Pro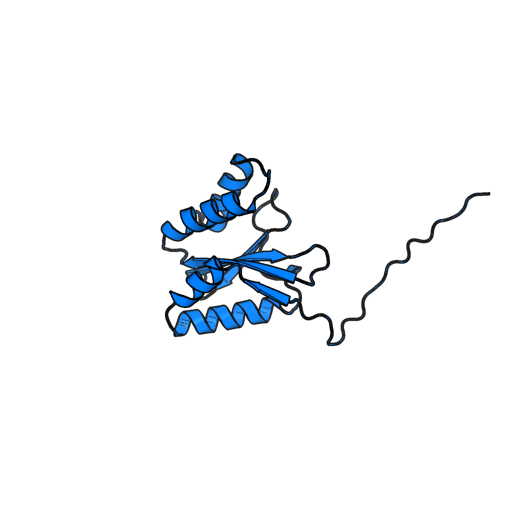tein AF-A0A419IB67-F1 (afdb_monomer_lite)

Sequence (137 aa):
MSLMTTKMTVTRVRGLTDLARVLLLPEAEDDIAELDKPTRVLVFKALKKLQTSPEQRGAPLGSSLTTFRKLYVNNRQYRIVYRVDEDGTVAVIWVIASRVDAACYDLATARLALYGGGQSSAALHSLVEQVFGPAQS

Secondary structure (DSSP, 8-state):
--------------SS--BPEEEE-HHHHHHHHHS-HHHHHHHHHHHHHHTB-GGGSSEES-TT-TTEEEEEETTTTEEEEEEE-TTS-EEEEEEEEESS-THHHHHHHHHHHHH-TT--HHHHHHHHHHHHSPPP-

Radius of gyration: 17.33 Å; chains: 1; bounding box: 66×33×38 Å

Organism: NCBI:txid2340917

Foldseek 3Di:
DDDDDDDPDDDDDDDDPQFAAEAEDPVQVVQLVPDDPVQNVQVVVVSNCLRHQVVPAAADLDDPRNQKGWHATDVNQWIWIWGAPPVSRYIYTQAIDGLVDCVSLVSSLVSCVVPVPDDDSVVSNVSSCSHRNDDPD

pLDDT: mean 72.64, std 18.35, range [37.22, 97.0]

Structure (mmCIF, N/CA/C/O backbone):
data_AF-A0A419IB67-F1
#
_entry.id   AF-A0A419IB67-F1
#
loop_
_atom_site.group_PDB
_atom_site.id
_atom_site.type_symbol
_atom_site.label_atom_id
_atom_site.label_alt_id
_atom_site.label_comp_id
_atom_site.label_asym_id
_atom_site.label_entity_id
_atom_site.label_seq_id
_atom_site.pdbx_PDB_ins_code
_atom_site.Cartn_x
_atom_site.Cartn_y
_atom_site.Cartn_z
_atom_site.occupancy
_atom_site.B_iso_or_equiv
_atom_site.auth_seq_id
_atom_site.auth_comp_id
_atom_site.auth_asym_id
_atom_site.auth_atom_id
_atom_site.pdbx_PDB_model_num
ATOM 1 N N . MET A 1 1 ? -54.550 4.061 -12.746 1.00 40.22 1 MET A N 1
ATOM 2 C CA . MET A 1 1 ? -53.796 3.233 -11.779 1.00 40.22 1 MET A CA 1
ATOM 3 C C . MET A 1 1 ? -52.316 3.425 -12.065 1.00 40.22 1 MET A C 1
ATOM 5 O O . MET A 1 1 ? -51.852 2.941 -13.084 1.00 40.22 1 MET A O 1
ATOM 9 N N . SER A 1 2 ? -51.610 4.210 -11.249 1.00 40.88 2 SER A N 1
ATOM 10 C CA . SER A 1 2 ? -50.159 4.406 -11.363 1.00 40.88 2 SER A CA 1
ATOM 11 C C . SER A 1 2 ? -49.536 3.924 -10.059 1.00 40.88 2 SER A C 1
ATOM 13 O O . SER A 1 2 ? -49.805 4.490 -9.001 1.00 40.88 2 SER A O 1
ATOM 15 N N . LEU A 1 3 ? -48.806 2.812 -10.122 1.00 42.41 3 LEU A N 1
ATOM 16 C CA . LEU A 1 3 ? -48.085 2.251 -8.985 1.00 42.41 3 LEU A CA 1
ATOM 17 C C . LEU A 1 3 ? -46.794 3.052 -8.803 1.00 42.41 3 LEU A C 1
ATOM 19 O O . LEU A 1 3 ? -45.852 2.918 -9.579 1.00 42.41 3 LEU A O 1
ATOM 23 N N . MET A 1 4 ? -46.771 3.899 -7.775 1.00 42.19 4 MET A N 1
ATOM 24 C CA . MET A 1 4 ? -45.558 4.548 -7.285 1.00 42.19 4 MET A CA 1
ATOM 25 C C . MET A 1 4 ? -44.639 3.481 -6.684 1.00 42.19 4 MET A C 1
ATOM 27 O O . MET A 1 4 ? -44.946 2.894 -5.648 1.00 42.19 4 MET A O 1
ATOM 31 N N . THR A 1 5 ? -43.509 3.209 -7.332 1.00 42.78 5 THR A N 1
ATOM 32 C CA . THR A 1 5 ? -42.466 2.348 -6.770 1.00 42.78 5 THR A CA 1
ATOM 33 C C . THR A 1 5 ? -41.619 3.172 -5.802 1.00 42.78 5 THR A C 1
ATOM 35 O O . THR A 1 5 ? -40.758 3.952 -6.209 1.00 42.78 5 THR A O 1
ATOM 38 N N . THR A 1 6 ? -41.875 3.023 -4.505 1.00 42.66 6 THR A N 1
ATOM 39 C CA . THR A 1 6 ? -41.028 3.576 -3.444 1.00 42.66 6 THR A CA 1
ATOM 40 C C . THR A 1 6 ? -39.658 2.900 -3.486 1.00 42.66 6 THR A C 1
ATOM 42 O O . THR A 1 6 ? -39.533 1.718 -3.169 1.00 42.66 6 THR A O 1
ATOM 45 N N . LYS A 1 7 ? -38.612 3.647 -3.859 1.00 42.91 7 LYS A N 1
ATOM 46 C CA . LYS A 1 7 ? -37.221 3.244 -3.612 1.00 42.91 7 LYS A CA 1
ATOM 47 C C . LYS A 1 7 ? -37.000 3.201 -2.097 1.00 42.91 7 LYS A C 1
ATOM 49 O O . LYS A 1 7 ? -36.950 4.244 -1.451 1.00 42.91 7 LYS A O 1
ATOM 54 N N . MET A 1 8 ? -36.879 2.002 -1.532 1.00 38.03 8 MET A N 1
ATOM 55 C CA . MET A 1 8 ? -36.399 1.821 -0.163 1.00 38.03 8 MET A CA 1
ATOM 56 C C . MET A 1 8 ? -34.885 2.045 -0.152 1.00 38.03 8 MET A C 1
ATOM 58 O O . MET A 1 8 ? -34.117 1.180 -0.565 1.00 38.03 8 MET A O 1
ATOM 62 N N . THR A 1 9 ? -34.448 3.223 0.286 1.00 45.03 9 THR A N 1
ATOM 63 C CA . THR A 1 9 ? -33.029 3.500 0.521 1.00 45.03 9 THR A CA 1
ATOM 64 C C . THR A 1 9 ? -32.661 2.951 1.896 1.00 45.03 9 THR A C 1
ATOM 66 O O . THR A 1 9 ? -33.098 3.476 2.920 1.00 45.03 9 THR A O 1
ATOM 69 N N . VAL A 1 10 ? -31.890 1.865 1.929 1.00 46.34 10 VAL A N 1
ATOM 70 C CA . VAL A 1 10 ? -31.352 1.300 3.172 1.00 46.34 10 VAL A CA 1
ATOM 71 C C . VAL A 1 10 ? -30.228 2.210 3.668 1.00 46.34 10 VAL A C 1
ATOM 73 O O . VAL A 1 10 ? -29.109 2.170 3.165 1.00 46.34 10 VAL A O 1
ATOM 76 N N . THR A 1 11 ? -30.520 3.050 4.660 1.00 46.53 11 THR A N 1
ATOM 77 C CA . THR A 1 11 ? -29.504 3.846 5.360 1.00 46.53 11 THR A CA 1
ATOM 78 C C . THR A 1 11 ? -28.880 2.985 6.457 1.00 46.53 11 THR A C 1
ATOM 80 O O . THR A 1 11 ? -29.481 2.768 7.509 1.00 46.53 11 THR A O 1
ATOM 83 N N . ARG A 1 12 ? -27.681 2.451 6.201 1.00 54.16 12 ARG A N 1
ATOM 84 C CA . ARG A 1 12 ? -26.932 1.606 7.144 1.00 54.16 12 ARG A CA 1
ATOM 85 C C . ARG A 1 12 ? -26.468 2.435 8.349 1.00 54.16 12 ARG A C 1
ATOM 87 O O . ARG A 1 12 ? -25.785 3.446 8.194 1.00 54.16 12 ARG A O 1
ATOM 94 N N . VAL A 1 13 ? -26.848 2.011 9.554 1.00 53.66 13 VAL A N 1
ATOM 95 C CA . VAL A 1 13 ? -26.431 2.631 10.821 1.00 53.66 13 VAL A CA 1
ATOM 96 C C . VAL A 1 13 ? -25.014 2.156 11.154 1.00 53.66 13 VAL A C 1
ATOM 98 O O . VAL A 1 13 ? -24.802 0.975 11.416 1.00 53.66 13 VAL A O 1
ATOM 101 N N . ARG A 1 14 ? -24.040 3.078 11.137 1.00 51.00 14 ARG A N 1
ATOM 102 C CA . ARG A 1 14 ? -22.627 2.813 11.465 1.00 51.00 14 ARG A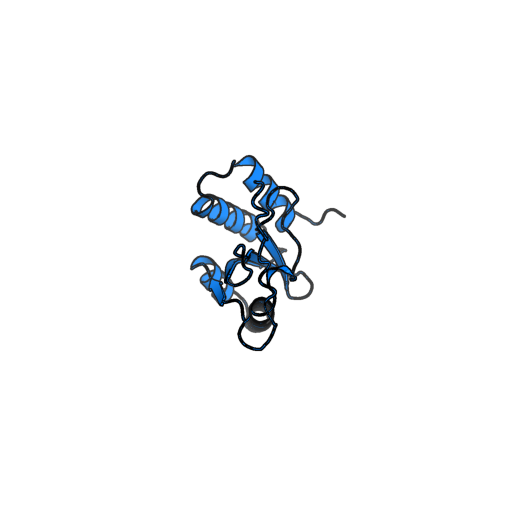 CA 1
ATOM 103 C C . ARG A 1 14 ? -22.477 2.420 12.936 1.00 51.00 14 ARG A C 1
ATOM 105 O O . ARG A 1 14 ? -22.435 3.281 13.810 1.00 51.00 14 ARG A O 1
ATOM 112 N N . GLY A 1 15 ? -22.354 1.125 13.202 1.00 44.84 15 GLY A N 1
ATOM 113 C CA . GLY A 1 15 ? -22.086 0.590 14.535 1.00 44.84 15 GLY A CA 1
ATOM 114 C C . GLY A 1 15 ? -21.389 -0.765 14.458 1.00 44.84 15 GLY A C 1
ATOM 115 O O . GLY A 1 15 ? -22.023 -1.774 14.174 1.00 44.84 15 GLY A O 1
ATOM 116 N N . LEU A 1 16 ? -20.073 -0.769 14.688 1.00 45.22 16 LEU A N 1
ATOM 117 C CA . LEU A 1 16 ? -19.183 -1.924 14.924 1.00 45.22 16 LEU A CA 1
ATOM 118 C C . LEU A 1 16 ? -19.130 -3.093 13.910 1.00 45.22 16 LEU A C 1
ATOM 120 O O . LEU A 1 16 ? -18.275 -3.958 14.067 1.00 45.22 16 LEU A O 1
ATOM 124 N N . THR A 1 17 ? -19.945 -3.111 12.854 1.00 47.69 17 THR A N 1
ATOM 125 C CA . THR A 1 17 ? -19.974 -4.181 11.830 1.00 47.69 17 THR A CA 1
ATOM 126 C C . THR A 1 17 ? -19.489 -3.743 10.440 1.00 47.69 17 THR A C 1
ATOM 128 O O . THR A 1 17 ? -19.420 -4.564 9.531 1.00 47.69 17 THR A O 1
ATOM 131 N N . ASP A 1 18 ? -19.072 -2.483 10.281 1.00 59.69 18 ASP A N 1
ATOM 132 C CA . ASP A 1 18 ? -18.625 -1.890 9.005 1.00 59.69 18 ASP A CA 1
ATOM 133 C C . ASP A 1 18 ? -17.095 -1.926 8.825 1.00 59.69 18 ASP A C 1
ATOM 135 O O . ASP A 1 18 ? -16.496 -0.984 8.298 1.00 59.69 18 ASP A O 1
ATOM 139 N N . LEU A 1 19 ? -16.429 -2.984 9.303 1.00 79.06 19 LEU A N 1
ATOM 140 C CA . LEU 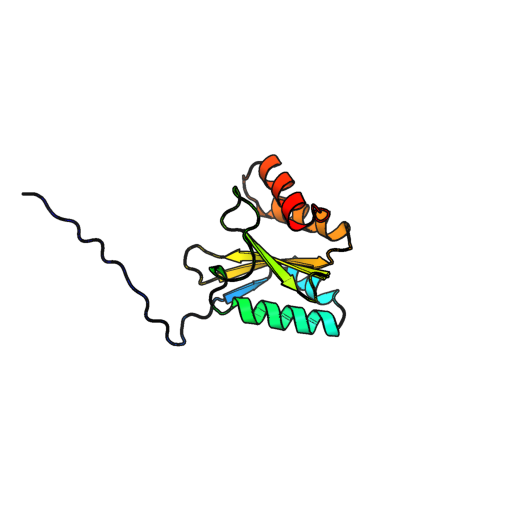A 1 19 ? -15.015 -3.168 8.986 1.00 79.06 19 LEU A CA 1
ATOM 141 C C . LEU A 1 19 ? -14.876 -3.816 7.611 1.00 79.06 19 LEU A C 1
ATOM 143 O O . LEU A 1 19 ? -15.284 -4.959 7.405 1.00 79.06 19 LEU A O 1
ATOM 147 N N . ALA A 1 20 ? -14.266 -3.088 6.682 1.00 85.75 20 ALA A N 1
ATOM 148 C CA . ALA A 1 20 ? -13.900 -3.636 5.394 1.00 85.75 20 ALA A CA 1
ATOM 149 C C . ALA A 1 20 ? -12.819 -4.709 5.572 1.00 85.75 20 ALA A C 1
ATOM 151 O O . ALA A 1 20 ? -11.846 -4.534 6.314 1.00 85.75 20 ALA A O 1
ATOM 152 N N . ARG A 1 21 ? -12.966 -5.823 4.858 1.00 91.75 21 ARG A N 1
ATOM 153 C CA . ARG A 1 21 ? -11.917 -6.838 4.760 1.00 91.75 21 ARG A CA 1
ATOM 154 C C . ARG A 1 21 ? -10.809 -6.310 3.863 1.00 91.75 21 ARG A C 1
ATOM 156 O O . ARG A 1 21 ? -11.080 -5.817 2.773 1.00 91.75 21 ARG A O 1
ATOM 163 N N . VAL A 1 22 ? -9.567 -6.441 4.310 1.00 92.56 22 VAL A N 1
ATOM 164 C CA . VAL A 1 22 ? -8.391 -6.109 3.503 1.00 92.56 22 VAL A CA 1
ATOM 165 C C . VAL A 1 22 ? -7.788 -7.418 3.018 1.00 92.56 22 VAL A C 1
ATOM 167 O O . VAL A 1 22 ? -7.321 -8.208 3.834 1.00 92.56 22 VAL A O 1
ATOM 170 N N . LEU A 1 23 ? -7.849 -7.655 1.711 1.00 91.56 23 LEU A N 1
ATOM 171 C CA . LEU A 1 23 ? -7.295 -8.839 1.057 1.00 91.56 23 LEU A CA 1
ATOM 172 C C . LEU A 1 23 ? -6.053 -8.434 0.274 1.00 91.56 23 LEU A C 1
ATOM 174 O O . LEU A 1 23 ? -6.057 -7.385 -0.365 1.00 91.56 23 LEU A O 1
ATOM 178 N N . LEU A 1 24 ? -5.010 -9.252 0.308 1.00 87.81 24 LEU A N 1
ATOM 179 C CA . LEU A 1 24 ? -3.806 -9.038 -0.484 1.00 87.81 24 LEU A CA 1
ATOM 180 C C . LEU A 1 24 ? -3.810 -10.011 -1.658 1.00 87.81 24 LEU A C 1
ATOM 182 O O . LEU A 1 24 ? -4.183 -11.172 -1.496 1.00 87.81 24 LEU A O 1
ATOM 186 N N . LEU A 1 25 ? -3.423 -9.531 -2.838 1.00 85.56 25 LEU A N 1
ATOM 187 C CA . LEU A 1 25 ? -2.951 -10.440 -3.877 1.00 85.56 25 LEU A CA 1
ATOM 188 C C . LEU A 1 25 ? -1.636 -11.089 -3.414 1.00 85.56 25 LEU A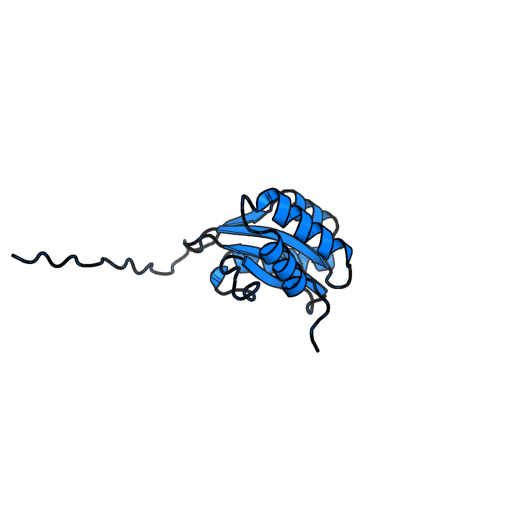 C 1
ATOM 190 O O . LEU A 1 25 ? -0.904 -10.438 -2.662 1.00 85.56 25 LEU A O 1
ATOM 194 N N . PRO A 1 26 ? -1.313 -12.316 -3.860 1.00 86.31 26 PRO A N 1
ATOM 195 C CA . PRO A 1 26 ? -0.077 -12.996 -3.468 1.00 86.31 26 PRO A CA 1
ATOM 196 C C . PRO A 1 26 ? 1.162 -12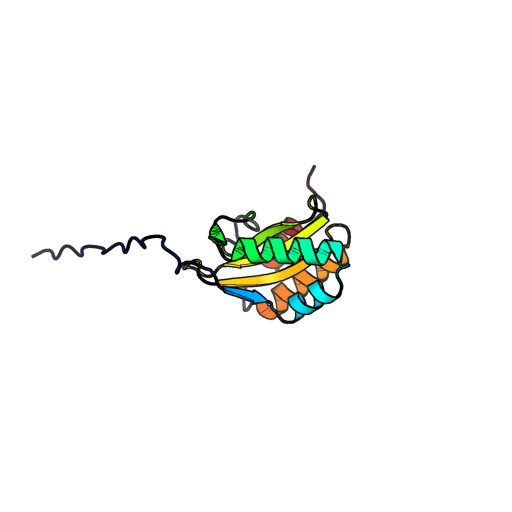.119 -3.661 1.00 86.31 26 PRO A C 1
ATOM 198 O O . PRO A 1 26 ? 1.989 -11.979 -2.769 1.00 86.31 26 PRO A O 1
ATOM 201 N N . GLU A 1 27 ? 1.230 -11.404 -4.779 1.00 85.19 27 GLU A N 1
ATOM 202 C CA . GLU A 1 27 ? 2.376 -10.564 -5.091 1.00 85.19 27 GLU A CA 1
ATOM 203 C C . GLU A 1 27 ? 2.444 -9.306 -4.203 1.00 85.19 27 GLU A C 1
ATOM 205 O O . GLU A 1 27 ? 3.513 -8.739 -3.999 1.00 85.19 27 GLU A O 1
ATOM 210 N N . ALA A 1 28 ? 1.316 -8.865 -3.637 1.00 88.19 28 ALA A N 1
ATOM 211 C CA . ALA A 1 28 ? 1.302 -7.807 -2.628 1.00 88.19 28 ALA A CA 1
ATOM 212 C C . ALA A 1 28 ? 1.757 -8.311 -1.245 1.00 88.19 28 ALA A C 1
ATOM 214 O O . ALA A 1 28 ? 2.164 -7.503 -0.409 1.00 88.19 28 ALA A O 1
ATOM 215 N N . GLU A 1 29 ? 1.683 -9.618 -0.977 1.00 92.12 29 GLU A N 1
ATOM 216 C CA . GLU A 1 29 ? 2.299 -10.219 0.211 1.00 92.12 29 GLU A CA 1
ATOM 217 C C . GLU A 1 29 ? 3.824 -10.248 0.067 1.00 92.12 29 GLU A C 1
ATOM 219 O O . GLU A 1 29 ? 4.528 -9.852 1.002 1.00 92.12 29 GLU A O 1
ATOM 224 N N . ASP A 1 30 ? 4.316 -10.615 -1.119 1.00 90.81 30 ASP A N 1
ATOM 225 C CA . ASP A 1 30 ? 5.743 -10.577 -1.459 1.00 90.81 30 ASP A CA 1
ATOM 226 C C . ASP A 1 30 ? 6.305 -9.155 -1.322 1.00 90.81 30 ASP A C 1
ATOM 228 O O . ASP A 1 30 ? 7.313 -8.951 -0.643 1.00 90.81 30 ASP A O 1
ATOM 232 N N . ASP A 1 31 ? 5.582 -8.150 -1.832 1.00 90.06 31 ASP A N 1
ATOM 233 C CA . ASP A 1 31 ? 5.947 -6.739 -1.675 1.00 90.06 31 ASP A CA 1
ATOM 234 C C . ASP A 1 31 ? 6.188 -6.365 -0.197 1.00 90.06 31 ASP A C 1
ATOM 236 O O . ASP A 1 31 ? 7.137 -5.656 0.134 1.00 90.06 31 ASP A O 1
ATOM 240 N N . ILE A 1 32 ? 5.339 -6.836 0.729 1.00 92.81 32 ILE A N 1
ATOM 241 C CA . ILE A 1 32 ? 5.490 -6.581 2.175 1.00 92.81 32 ILE A CA 1
ATOM 242 C C . ILE A 1 32 ? 6.704 -7.318 2.743 1.00 92.81 32 ILE A C 1
ATOM 244 O O . ILE A 1 32 ? 7.369 -6.801 3.654 1.00 92.81 32 ILE A O 1
ATOM 248 N N . ALA A 1 33 ? 6.965 -8.532 2.257 1.00 92.62 33 ALA A N 1
ATOM 249 C CA . ALA A 1 33 ? 8.071 -9.363 2.705 1.00 92.62 33 ALA A CA 1
ATOM 250 C C . ALA A 1 33 ? 9.433 -8.726 2.386 1.00 92.62 33 ALA A C 1
ATOM 252 O O . ALA A 1 33 ? 10.346 -8.841 3.210 1.00 92.62 33 ALA A O 1
ATOM 253 N N . GLU A 1 34 ? 9.532 -7.993 1.275 1.00 90.44 34 GLU A N 1
ATOM 254 C CA . GLU A 1 34 ? 10.738 -7.273 0.843 1.00 90.44 34 GLU A CA 1
ATOM 255 C C . GLU A 1 34 ? 11.001 -5.971 1.620 1.00 90.44 34 GLU A C 1
ATOM 257 O O . GLU A 1 34 ? 12.133 -5.488 1.672 1.00 90.44 34 GLU A O 1
ATOM 262 N N . LEU A 1 35 ? 9.988 -5.404 2.288 1.00 90.69 35 LEU A N 1
ATOM 263 C CA . LEU A 1 35 ? 10.154 -4.169 3.060 1.00 90.69 35 LEU A CA 1
ATOM 264 C C . LEU A 1 35 ? 11.031 -4.360 4.298 1.00 90.69 35 LEU A C 1
ATOM 266 O O . LEU A 1 35 ? 10.896 -5.340 5.046 1.00 90.69 35 LEU A O 1
ATOM 270 N N . ASP A 1 36 ? 11.817 -3.327 4.605 1.00 91.75 36 ASP A N 1
ATOM 271 C CA . ASP A 1 36 ? 12.498 -3.212 5.888 1.00 91.75 36 ASP A CA 1
ATOM 272 C C . ASP A 1 36 ? 11.497 -3.138 7.060 1.00 91.75 36 ASP A C 1
ATOM 274 O O . ASP A 1 36 ? 10.320 -2.780 6.921 1.00 91.75 36 ASP A O 1
ATOM 278 N N . LYS A 1 37 ? 11.953 -3.516 8.262 1.00 94.56 37 LYS A N 1
ATOM 279 C CA . LYS A 1 37 ? 11.074 -3.605 9.442 1.00 94.56 37 LYS A CA 1
ATOM 280 C C . LYS A 1 37 ? 10.340 -2.283 9.742 1.00 94.56 37 LYS A C 1
ATOM 282 O O . LYS A 1 37 ? 9.133 -2.345 9.996 1.00 94.56 37 LYS A O 1
ATOM 287 N N . PRO A 1 38 ? 10.993 -1.102 9.715 1.00 94.81 38 PRO A N 1
ATOM 288 C CA . PRO A 1 38 ? 10.310 0.166 9.961 1.00 94.81 38 PRO A CA 1
ATOM 289 C C . PRO A 1 38 ? 9.211 0.467 8.937 1.00 94.81 38 PRO A C 1
ATOM 291 O O . PRO A 1 38 ? 8.091 0.810 9.333 1.00 94.81 38 PRO A O 1
ATOM 294 N N . THR A 1 39 ? 9.478 0.294 7.639 1.00 93.00 39 THR A N 1
ATOM 295 C CA . THR A 1 39 ? 8.479 0.567 6.598 1.00 93.00 39 THR A CA 1
ATOM 296 C C . THR A 1 39 ? 7.320 -0.413 6.689 1.00 93.00 39 THR A C 1
ATOM 298 O O . THR A 1 39 ? 6.161 0.000 6.609 1.00 93.00 39 THR A O 1
ATOM 301 N N . ARG A 1 40 ? 7.600 -1.691 6.960 1.00 95.38 40 ARG A N 1
ATOM 302 C CA . ARG A 1 40 ? 6.574 -2.726 7.126 1.00 95.38 40 ARG A CA 1
ATOM 303 C C . ARG A 1 40 ? 5.548 -2.364 8.203 1.00 95.38 40 ARG A C 1
ATOM 305 O O . ARG A 1 40 ? 4.345 -2.501 7.992 1.00 95.38 40 ARG A O 1
ATOM 312 N N . VAL A 1 41 ? 5.995 -1.817 9.337 1.00 97.00 41 VAL A N 1
ATOM 313 C CA . VAL A 1 41 ? 5.097 -1.337 10.406 1.00 97.00 41 VAL A CA 1
ATOM 314 C C . VAL A 1 41 ? 4.200 -0.194 9.920 1.00 97.00 41 VAL A C 1
ATOM 316 O O . VAL A 1 41 ? 3.011 -0.153 10.249 1.00 97.00 41 VAL A O 1
ATOM 319 N N . LEU A 1 42 ? 4.741 0.744 9.139 1.00 96.50 42 LEU A N 1
ATOM 320 C CA . LEU A 1 42 ? 3.962 1.851 8.575 1.00 96.50 42 LEU A CA 1
ATOM 321 C C . LEU A 1 42 ? 2.931 1.360 7.553 1.00 96.50 42 LEU A C 1
ATOM 323 O O . LEU A 1 42 ? 1.798 1.845 7.554 1.00 96.50 42 LEU A O 1
ATOM 327 N N . VAL A 1 43 ? 3.294 0.367 6.740 1.00 95.12 43 VAL A N 1
ATOM 328 C CA . VAL A 1 43 ? 2.388 -0.289 5.794 1.00 95.12 43 VAL A CA 1
ATOM 329 C C . VAL A 1 43 ? 1.257 -1.003 6.527 1.00 95.12 43 VAL A C 1
ATOM 331 O O . VAL A 1 43 ? 0.098 -0.731 6.230 1.00 95.12 43 VAL A O 1
ATOM 334 N N . PHE A 1 44 ? 1.531 -1.803 7.561 1.00 96.44 44 PHE A N 1
ATOM 335 C CA . PHE A 1 44 ? 0.464 -2.442 8.344 1.00 96.44 44 PHE A CA 1
ATOM 336 C C . PHE A 1 44 ? -0.485 -1.433 8.997 1.00 96.44 44 PHE A C 1
ATOM 338 O O . PHE A 1 44 ? -1.702 -1.632 9.008 1.00 96.44 44 PHE A O 1
ATOM 345 N N . LYS A 1 45 ? 0.037 -0.305 9.496 1.00 95.69 45 LYS A N 1
ATOM 346 C CA . LYS A 1 45 ? -0.806 0.791 10.001 1.00 95.69 45 LYS A CA 1
ATOM 347 C C . LYS A 1 45 ? -1.690 1.379 8.901 1.00 95.69 45 LYS A C 1
ATOM 349 O O . LYS A 1 45 ? -2.838 1.724 9.174 1.00 95.69 45 LYS A O 1
ATOM 354 N N . ALA A 1 46 ? -1.177 1.510 7.680 1.00 94.62 46 ALA A N 1
ATOM 355 C CA . ALA A 1 46 ? -1.951 1.978 6.537 1.00 94.62 46 ALA A CA 1
ATOM 356 C C . ALA A 1 46 ? -3.035 0.966 6.128 1.00 94.62 46 ALA A C 1
ATOM 358 O O . ALA A 1 46 ? -4.187 1.365 5.972 1.00 94.62 46 ALA A O 1
ATOM 359 N N . LEU A 1 47 ? -2.715 -0.331 6.067 1.00 94.75 47 LEU A N 1
ATOM 360 C CA . LEU A 1 47 ? -3.681 -1.402 5.793 1.00 94.75 47 LEU A CA 1
ATOM 361 C C . LEU A 1 47 ? -4.796 -1.443 6.843 1.00 94.75 47 LEU A C 1
ATOM 363 O O . LEU A 1 47 ? -5.971 -1.504 6.497 1.00 94.75 47 LEU A O 1
ATOM 367 N N . LYS A 1 48 ? -4.462 -1.289 8.130 1.00 93.75 48 LYS A N 1
ATOM 368 C CA . LYS A 1 48 ? -5.468 -1.209 9.199 1.00 93.75 48 LYS A CA 1
ATOM 369 C C . LYS A 1 48 ? -6.435 -0.036 9.007 1.00 93.75 48 LYS A C 1
ATOM 371 O O . LYS A 1 48 ? -7.618 -0.170 9.290 1.00 93.75 48 LYS A O 1
ATOM 376 N N . LYS A 1 49 ? -5.968 1.105 8.487 1.00 91.06 49 LYS A N 1
ATOM 377 C CA . LYS A 1 49 ? -6.840 2.257 8.182 1.00 91.06 49 LYS A CA 1
ATOM 378 C C . LYS A 1 49 ? -7.807 1.990 7.028 1.00 91.06 49 LYS A C 1
ATOM 380 O O . LYS A 1 49 ? -8.839 2.656 6.973 1.00 91.06 49 LYS A O 1
ATOM 385 N N . LEU A 1 50 ? -7.483 1.063 6.125 1.00 92.12 50 LEU A N 1
ATOM 386 C CA . LEU A 1 50 ? -8.375 0.652 5.038 1.00 92.12 50 LEU A CA 1
ATOM 387 C C . LEU A 1 50 ? -9.523 -0.232 5.529 1.00 92.12 50 LEU A C 1
ATOM 389 O O . LEU A 1 50 ? -10.535 -0.318 4.852 1.00 92.12 50 LEU A O 1
ATOM 393 N N . GLN A 1 51 ? -9.431 -0.811 6.729 1.00 91.19 51 GLN A N 1
ATOM 394 C CA . GLN A 1 51 ? -10.560 -1.530 7.324 1.00 91.19 51 GLN A CA 1
ATOM 395 C C . GLN A 1 51 ? -11.720 -0.594 7.688 1.00 91.19 51 GLN A C 1
ATOM 397 O O . GLN A 1 51 ? -12.801 -1.066 7.995 1.00 91.19 51 GLN A O 1
ATOM 402 N N . THR A 1 52 ? -11.535 0.729 7.680 1.00 89.81 52 THR A N 1
ATOM 403 C CA . THR A 1 52 ? -12.591 1.684 8.038 1.00 89.81 52 THR A CA 1
ATOM 404 C C . THR A 1 52 ? -12.772 2.714 6.934 1.00 89.81 52 THR A C 1
ATOM 406 O O . THR A 1 52 ? -11.965 3.644 6.807 1.00 89.81 52 THR A O 1
ATOM 409 N N . SER A 1 53 ? -13.865 2.555 6.182 1.00 84.50 53 SER A N 1
ATOM 410 C CA . SER A 1 53 ? -14.228 3.383 5.027 1.00 84.50 53 SER A CA 1
ATOM 411 C C . SER A 1 53 ? -13.096 3.507 3.994 1.00 84.50 53 SER A C 1
ATOM 413 O O . SER A 1 53 ? -12.590 4.615 3.769 1.00 84.50 53 SER A O 1
ATOM 415 N N . PRO A 1 54 ? -12.637 2.392 3.392 1.00 89.00 54 PRO A N 1
ATOM 416 C CA . PRO A 1 54 ? -11.565 2.408 2.393 1.00 89.00 54 PRO A CA 1
ATOM 417 C C . PRO A 1 54 ? -11.869 3.330 1.201 1.00 89.00 54 PRO A C 1
ATOM 419 O O . PRO A 1 54 ? -10.961 3.961 0.663 1.00 89.00 54 PRO A O 1
ATOM 422 N N . GLU A 1 55 ? -13.139 3.498 0.833 1.00 86.88 55 GLU A N 1
ATOM 423 C CA . GLU A 1 55 ? -13.609 4.397 -0.224 1.00 86.88 55 GLU A CA 1
ATOM 424 C C . GLU A 1 55 ? -13.335 5.883 0.070 1.00 86.88 55 GLU A C 1
ATOM 426 O O . GLU A 1 55 ? -13.203 6.691 -0.848 1.00 86.88 55 GLU A O 1
ATOM 431 N N . GLN A 1 56 ? -13.181 6.247 1.347 1.00 88.00 56 GLN A N 1
ATOM 432 C CA . GLN A 1 56 ? -12.850 7.605 1.799 1.00 88.00 56 GLN A CA 1
ATOM 433 C C . GLN A 1 56 ? -11.342 7.803 2.028 1.00 88.00 56 GLN A C 1
ATOM 435 O O . GLN A 1 56 ? -10.912 8.862 2.492 1.00 88.00 56 GLN A O 1
ATOM 440 N N . ARG A 1 57 ? -10.509 6.792 1.755 1.00 90.00 57 ARG A N 1
ATOM 441 C CA . ARG A 1 57 ? -9.053 6.858 1.947 1.00 90.00 57 ARG A CA 1
ATOM 442 C C . ARG A 1 57 ? -8.333 7.063 0.621 1.00 90.00 57 ARG A C 1
ATOM 444 O O . ARG A 1 57 ? -8.827 6.710 -0.448 1.00 90.00 57 ARG A O 1
ATOM 451 N N . GLY A 1 58 ? -7.123 7.614 0.696 1.00 87.56 58 GLY A N 1
ATOM 452 C CA . GLY A 1 58 ? -6.286 7.830 -0.481 1.00 87.56 58 GLY A CA 1
ATOM 453 C C . GLY A 1 58 ? -6.924 8.748 -1.528 1.00 87.56 58 GLY A C 1
ATOM 454 O O . GLY A 1 58 ? -7.890 9.455 -1.252 1.00 87.56 58 GLY A O 1
ATOM 455 N N . ALA A 1 59 ? -6.372 8.721 -2.735 1.00 84.62 59 ALA A N 1
ATOM 456 C CA . ALA A 1 59 ? -6.904 9.433 -3.891 1.00 84.62 59 ALA A CA 1
ATOM 457 C C . ALA A 1 59 ? -7.293 8.436 -4.993 1.00 84.62 59 ALA A C 1
ATOM 459 O O . ALA A 1 59 ? -6.626 7.403 -5.117 1.00 84.62 59 ALA A O 1
ATOM 460 N N . PRO A 1 60 ? -8.321 8.733 -5.807 1.00 80.44 60 PRO A N 1
ATOM 461 C CA . PRO A 1 60 ? -8.589 7.986 -7.028 1.00 80.44 60 PRO A CA 1
ATOM 462 C C . PRO A 1 60 ? -7.364 7.943 -7.941 1.00 80.44 60 PRO A C 1
ATOM 464 O O . PRO A 1 60 ? -6.512 8.839 -7.931 1.00 80.44 60 PRO A O 1
ATOM 467 N N . LEU A 1 61 ? -7.291 6.881 -8.731 1.00 71.56 61 LEU A N 1
ATOM 468 C CA . LEU A 1 61 ? -6.166 6.613 -9.613 1.00 71.56 61 LEU A CA 1
ATOM 469 C C . LEU A 1 61 ? -6.200 7.400 -10.939 1.00 71.56 61 LEU A C 1
ATOM 471 O O . LEU A 1 61 ? -5.234 7.327 -11.684 1.00 71.56 61 LEU A O 1
ATOM 475 N N . GLY A 1 62 ? -7.267 8.168 -11.196 1.00 61.69 62 GLY A N 1
ATOM 476 C CA . GLY A 1 62 ? -7.498 8.938 -12.424 1.00 61.69 62 GLY A CA 1
ATOM 477 C C . GLY A 1 62 ? -8.988 9.021 -12.769 1.00 61.69 62 GLY A C 1
ATOM 478 O O . GLY A 1 62 ? -9.805 8.355 -12.132 1.00 61.69 62 GLY A O 1
ATOM 479 N N . SER A 1 63 ? -9.359 9.817 -13.776 1.00 55.19 63 SER A N 1
ATOM 480 C CA . SER A 1 63 ? -10.762 10.036 -14.185 1.00 55.19 63 SER A CA 1
ATOM 481 C C . SER A 1 63 ? -11.433 8.823 -14.847 1.00 55.19 63 SER A C 1
ATOM 483 O O . SER A 1 63 ? -12.653 8.710 -14.783 1.00 55.19 63 SER A O 1
ATOM 485 N N . SER A 1 64 ? -10.666 7.895 -15.429 1.00 53.19 64 SER A N 1
ATOM 486 C CA . SER A 1 64 ? -11.208 6.739 -16.171 1.00 53.19 64 SER A CA 1
ATOM 487 C C . SER A 1 64 ? -11.236 5.428 -15.374 1.00 53.19 64 SER A C 1
ATOM 489 O O . SER A 1 64 ? -11.716 4.417 -15.878 1.00 53.19 64 SER A O 1
ATOM 491 N N . LEU A 1 65 ? -10.693 5.410 -14.150 1.00 55.75 65 LEU A N 1
ATOM 492 C CA . LEU A 1 65 ? -10.440 4.185 -13.371 1.00 55.75 65 LEU A CA 1
ATOM 493 C C . LEU A 1 65 ? -10.985 4.322 -11.951 1.00 55.75 65 LEU A C 1
ATOM 495 O O . LEU A 1 65 ? -10.287 4.175 -10.948 1.00 55.75 65 LEU A O 1
ATOM 499 N N . THR A 1 66 ? -12.280 4.621 -11.917 1.00 59.41 66 THR A N 1
ATOM 500 C CA . THR A 1 66 ? -13.076 5.046 -10.760 1.00 59.41 66 THR A CA 1
ATOM 501 C C . THR A 1 66 ? -13.001 4.114 -9.550 1.00 59.41 66 THR A C 1
ATOM 503 O O . THR A 1 66 ? -13.173 4.579 -8.424 1.00 59.41 66 THR A O 1
ATOM 506 N N . THR A 1 67 ? -12.698 2.828 -9.744 1.00 70.44 67 THR A N 1
ATOM 507 C CA . THR A 1 67 ? -12.633 1.840 -8.655 1.00 70.44 67 THR A CA 1
ATOM 508 C C . THR A 1 67 ? -11.259 1.737 -7.987 1.00 70.44 67 THR A C 1
ATOM 510 O O . THR A 1 67 ? -11.164 1.233 -6.867 1.00 70.44 67 THR A O 1
ATOM 513 N N . PHE A 1 68 ? -10.181 2.177 -8.649 1.00 77.88 68 PHE A N 1
ATOM 514 C CA . PHE A 1 68 ? -8.823 2.086 -8.104 1.00 77.88 68 PHE A CA 1
ATOM 515 C C . PHE A 1 68 ? -8.433 3.331 -7.309 1.00 77.88 68 PHE A C 1
ATOM 517 O O . PHE A 1 68 ? -8.782 4.468 -7.644 1.00 77.88 68 PHE A O 1
ATOM 524 N N . ARG A 1 69 ? -7.657 3.110 -6.248 1.00 86.81 69 ARG A N 1
ATOM 525 C CA . ARG A 1 69 ? -7.225 4.142 -5.306 1.00 86.81 69 ARG A CA 1
ATOM 526 C C . ARG A 1 69 ? -5.759 3.954 -4.929 1.00 86.81 69 ARG A C 1
ATOM 528 O O . ARG A 1 69 ? -5.252 2.835 -4.873 1.00 86.81 69 ARG A O 1
ATOM 535 N N . LYS A 1 70 ? -5.083 5.066 -4.637 1.00 86.25 70 LYS A N 1
ATOM 536 C CA . LYS A 1 70 ? -3.707 5.103 -4.121 1.00 86.25 70 LYS A CA 1
ATOM 537 C C . LYS A 1 70 ? -3.648 5.720 -2.734 1.00 86.25 70 LYS A C 1
ATOM 539 O O . LYS A 1 70 ? -4.247 6.767 -2.488 1.00 86.25 70 LYS A O 1
ATOM 544 N N . LEU A 1 71 ? -2.879 5.106 -1.840 1.00 90.50 71 LEU A N 1
ATOM 545 C CA . LEU A 1 71 ? -2.597 5.615 -0.500 1.00 90.50 71 LEU A CA 1
ATOM 546 C C . LEU A 1 71 ? -1.090 5.813 -0.313 1.00 90.50 71 LEU A C 1
ATOM 548 O O . LEU A 1 71 ? -0.305 4.899 -0.548 1.00 90.50 71 LEU A O 1
ATOM 552 N N . TYR A 1 72 ? -0.688 7.006 0.127 1.00 90.94 72 TYR A N 1
ATOM 553 C CA . TYR A 1 72 ? 0.708 7.314 0.433 1.00 90.94 72 TYR A CA 1
ATOM 554 C C . TYR A 1 72 ? 1.099 6.819 1.825 1.00 90.94 72 TYR A C 1
ATOM 556 O O . TYR A 1 72 ? 0.367 7.023 2.796 1.00 90.94 72 TYR A O 1
ATOM 564 N N . VAL A 1 73 ? 2.294 6.243 1.925 1.00 91.44 73 VAL A N 1
ATOM 565 C CA . VAL A 1 73 ? 2.903 5.766 3.170 1.00 91.44 73 VAL A CA 1
ATOM 566 C C . VAL A 1 73 ? 4.304 6.361 3.298 1.00 91.44 73 VAL A C 1
ATOM 568 O O . VAL A 1 73 ? 4.962 6.637 2.295 1.00 91.44 73 VAL A O 1
ATOM 571 N N . ASN A 1 74 ? 4.733 6.596 4.541 1.00 91.44 74 ASN A N 1
ATOM 572 C CA . ASN A 1 74 ? 6.076 7.063 4.890 1.00 91.44 74 ASN A CA 1
ATOM 573 C C . ASN A 1 74 ? 6.520 8.307 4.090 1.00 91.44 74 ASN A C 1
ATOM 575 O O . ASN A 1 74 ? 7.345 8.228 3.189 1.00 91.44 74 ASN A O 1
ATOM 579 N N . ASN A 1 75 ? 5.895 9.458 4.354 1.00 88.69 75 ASN A N 1
ATOM 580 C CA . ASN A 1 75 ? 6.180 10.721 3.658 1.00 88.69 75 ASN A CA 1
ATOM 581 C C . ASN A 1 75 ? 6.171 10.614 2.113 1.00 88.69 75 ASN A C 1
ATOM 583 O O . ASN A 1 75 ? 6.982 11.226 1.423 1.00 88.69 75 ASN A O 1
ATOM 587 N N . ARG A 1 76 ? 5.235 9.821 1.565 1.00 86.81 76 ARG A N 1
ATOM 588 C CA . ARG A 1 76 ? 5.073 9.551 0.120 1.00 86.81 76 ARG A CA 1
ATOM 589 C C . ARG A 1 76 ? 6.225 8.767 -0.526 1.00 86.81 76 ARG A C 1
ATOM 591 O O . ARG A 1 76 ? 6.277 8.704 -1.754 1.00 86.81 76 ARG A O 1
ATOM 598 N N . GLN A 1 77 ? 7.113 8.168 0.269 1.00 86.94 77 GLN A N 1
ATOM 599 C CA . GLN A 1 77 ? 8.155 7.266 -0.225 1.00 86.94 77 GLN A CA 1
ATOM 600 C C . GLN A 1 77 ? 7.577 5.939 -0.709 1.00 86.94 77 GLN A C 1
ATOM 602 O O . GLN A 1 77 ? 8.140 5.352 -1.620 1.00 86.94 77 GLN A O 1
ATOM 607 N N . TYR A 1 78 ? 6.443 5.504 -0.152 1.00 87.50 78 TYR A N 1
ATOM 608 C CA . TYR A 1 78 ? 5.764 4.279 -0.563 1.00 87.50 78 TYR A CA 1
ATOM 609 C C . TYR A 1 78 ? 4.313 4.549 -0.954 1.00 87.50 78 TYR A C 1
ATOM 611 O O . TYR A 1 78 ? 3.679 5.501 -0.475 1.00 87.50 78 TYR A O 1
ATOM 619 N N . ARG A 1 79 ? 3.772 3.700 -1.826 1.00 87.25 79 ARG A N 1
ATOM 620 C CA . ARG A 1 79 ? 2.377 3.741 -2.271 1.00 87.25 79 ARG A CA 1
ATOM 621 C C . ARG A 1 79 ? 1.739 2.367 -2.141 1.00 87.25 79 ARG A C 1
ATOM 623 O O . ARG A 1 79 ? 2.352 1.368 -2.495 1.00 87.25 79 ARG A O 1
ATOM 630 N N . ILE A 1 80 ? 0.497 2.354 -1.670 1.00 89.88 80 ILE A N 1
ATOM 631 C CA . ILE A 1 80 ? -0.389 1.190 -1.700 1.00 89.88 80 ILE A CA 1
ATOM 632 C C . ILE A 1 80 ? -1.434 1.443 -2.783 1.00 89.88 80 ILE A C 1
ATOM 634 O O . ILE A 1 80 ? -2.146 2.452 -2.715 1.00 89.88 80 ILE A O 1
ATOM 638 N N . VAL A 1 81 ? -1.532 0.545 -3.758 1.00 86.62 81 VAL A N 1
ATOM 639 C CA . VAL A 1 81 ? -2.592 0.546 -4.773 1.00 86.62 81 VAL A CA 1
ATOM 640 C C . VAL A 1 81 ? -3.613 -0.514 -4.420 1.00 86.62 81 VAL A C 1
ATOM 642 O O . VAL A 1 81 ? -3.266 -1.665 -4.152 1.00 86.62 81 VAL A O 1
ATOM 645 N N . TYR A 1 82 ? -4.877 -0.112 -4.409 1.00 87.56 82 TYR A N 1
ATOM 646 C CA . TYR A 1 82 ? -5.969 -0.989 -4.027 1.00 87.56 82 TYR A CA 1
ATOM 647 C C . TYR A 1 82 ? -7.254 -0.655 -4.777 1.00 87.56 82 TYR A C 1
ATOM 649 O O . TYR A 1 82 ? -7.438 0.457 -5.280 1.00 87.56 82 TYR A O 1
ATOM 657 N N . ARG A 1 83 ? -8.152 -1.635 -4.829 1.00 86.38 83 ARG A N 1
ATOM 658 C CA . ARG A 1 83 ? -9.525 -1.481 -5.309 1.00 86.38 83 ARG A CA 1
ATOM 659 C C . ARG A 1 83 ? -10.479 -1.684 -4.145 1.00 86.38 83 ARG A C 1
ATOM 661 O O . ARG A 1 83 ? -10.219 -2.532 -3.295 1.00 86.38 83 ARG A O 1
ATOM 668 N N . VAL A 1 84 ? -11.568 -0.930 -4.126 1.00 85.31 84 VAL A N 1
ATOM 669 C CA . VAL A 1 84 ? -12.683 -1.154 -3.198 1.00 85.31 84 VAL A CA 1
ATOM 670 C C . VAL A 1 84 ? -13.845 -1.753 -3.988 1.00 85.31 84 VAL A C 1
ATOM 672 O O . VAL A 1 84 ? -14.049 -1.362 -5.140 1.00 85.31 84 VAL A O 1
ATOM 675 N N . ASP A 1 85 ? -14.546 -2.736 -3.426 1.00 83.00 85 ASP A N 1
ATOM 676 C CA . ASP A 1 85 ? -15.818 -3.208 -3.985 1.00 83.00 85 ASP A CA 1
ATOM 677 C C . ASP A 1 85 ? -16.899 -2.111 -3.926 1.00 83.00 85 ASP A C 1
ATOM 679 O O . ASP A 1 85 ? -16.741 -1.089 -3.256 1.00 83.00 85 ASP A O 1
ATOM 683 N N . GLU A 1 86 ? -17.997 -2.300 -4.660 1.00 77.12 86 GLU A N 1
ATOM 684 C CA . GLU A 1 86 ? -19.052 -1.283 -4.794 1.00 77.12 86 GLU A CA 1
ATOM 685 C C . GLU A 1 86 ? -19.692 -0.914 -3.446 1.00 77.12 86 GLU A C 1
ATOM 687 O O . GLU A 1 86 ? -19.997 0.255 -3.207 1.00 77.12 86 GLU A O 1
ATOM 692 N N . ASP A 1 87 ? -19.805 -1.887 -2.538 1.00 79.81 87 ASP A N 1
ATOM 693 C CA . ASP A 1 87 ? -20.434 -1.720 -1.225 1.00 79.81 87 ASP A CA 1
ATOM 694 C C . ASP A 1 87 ? -19.458 -1.258 -0.122 1.00 79.81 87 ASP A C 1
ATOM 696 O O . ASP A 1 87 ? -19.863 -1.077 1.031 1.00 79.81 87 ASP A O 1
ATOM 700 N N . GLY A 1 88 ? -18.170 -1.065 -0.434 1.00 80.38 88 GLY A N 1
ATOM 701 C CA . GLY A 1 88 ? -17.160 -0.593 0.522 1.00 80.38 88 GLY A CA 1
ATOM 702 C C . GLY A 1 88 ? -16.703 -1.631 1.556 1.00 80.38 88 GLY A C 1
ATOM 703 O O . GLY A 1 88 ? -16.030 -1.281 2.528 1.00 80.38 88 GLY A O 1
ATOM 704 N N . THR A 1 89 ? -17.070 -2.901 1.382 1.00 83.44 89 THR A N 1
ATOM 705 C CA . THR A 1 89 ? -16.839 -3.984 2.347 1.00 83.44 89 THR A CA 1
ATOM 706 C C . THR A 1 89 ? -15.535 -4.744 2.125 1.00 83.44 89 THR A C 1
ATOM 708 O O . THR A 1 89 ? -15.087 -5.468 3.021 1.00 83.44 89 THR A O 1
ATOM 711 N N . VAL A 1 90 ? -14.902 -4.594 0.961 1.00 83.06 90 VAL A N 1
ATOM 712 C CA . VAL A 1 90 ? -13.649 -5.271 0.616 1.00 83.06 90 VAL A CA 1
ATOM 713 C C . VAL A 1 90 ? -12.688 -4.298 -0.054 1.00 83.06 90 VAL A C 1
ATOM 715 O O . VAL A 1 90 ? -12.996 -3.703 -1.081 1.00 83.06 90 VAL A O 1
ATOM 718 N N . ALA A 1 91 ? -11.480 -4.196 0.496 1.00 86.25 91 ALA A N 1
ATOM 719 C CA . ALA A 1 91 ? -10.339 -3.548 -0.131 1.00 86.25 91 ALA A CA 1
ATOM 720 C C . ALA A 1 91 ? -9.330 -4.616 -0.573 1.00 86.25 91 ALA A C 1
ATOM 722 O O . ALA A 1 91 ? -8.752 -5.310 0.263 1.00 86.25 91 ALA A O 1
ATOM 723 N N . VAL A 1 92 ? -9.108 -4.747 -1.879 1.00 86.69 92 VAL A N 1
ATOM 724 C CA . VAL A 1 92 ? -8.105 -5.664 -2.441 1.00 86.69 92 VAL A CA 1
ATOM 725 C C . VAL A 1 92 ? -6.835 -4.878 -2.725 1.00 86.69 92 VAL A C 1
ATOM 727 O O . VAL A 1 92 ? -6.881 -3.909 -3.483 1.00 86.69 92 VAL A O 1
ATOM 730 N N . ILE A 1 93 ? -5.720 -5.282 -2.124 1.00 89.94 93 ILE A N 1
ATOM 731 C CA . ILE A 1 93 ? -4.397 -4.680 -2.284 1.00 89.94 93 ILE A CA 1
ATOM 732 C C . ILE A 1 93 ? -3.666 -5.366 -3.427 1.00 89.94 93 ILE A C 1
ATOM 734 O O . ILE A 1 93 ? -3.542 -6.587 -3.444 1.00 89.94 93 ILE A O 1
ATOM 738 N N . TRP A 1 94 ? -3.185 -4.563 -4.369 1.00 86.25 94 TRP A N 1
ATOM 739 C CA . TRP A 1 94 ? -2.553 -5.051 -5.593 1.00 86.25 94 TRP A CA 1
ATOM 740 C C . TRP A 1 94 ? -1.043 -4.854 -5.586 1.00 86.25 94 TRP A C 1
ATOM 742 O O . TRP A 1 94 ? -0.298 -5.693 -6.086 1.00 86.25 94 TRP A O 1
ATOM 752 N N . VAL A 1 95 ? -0.600 -3.709 -5.065 1.00 85.94 95 VAL A N 1
ATOM 753 C CA . VAL A 1 95 ? 0.804 -3.298 -5.118 1.00 85.94 95 VAL A CA 1
ATOM 754 C C . VAL A 1 95 ? 1.150 -2.490 -3.879 1.00 85.94 95 VAL A C 1
ATOM 756 O O . VAL A 1 95 ? 0.410 -1.566 -3.515 1.00 85.94 95 VAL A O 1
ATOM 759 N N . ILE A 1 96 ? 2.293 -2.800 -3.273 1.00 88.31 96 ILE A N 1
ATOM 760 C CA . ILE A 1 96 ? 2.936 -2.005 -2.229 1.00 88.31 96 ILE A CA 1
ATOM 761 C C . ILE A 1 96 ? 4.369 -1.730 -2.670 1.00 88.31 96 ILE A C 1
ATOM 763 O O . ILE A 1 96 ? 5.187 -2.625 -2.794 1.00 88.31 96 ILE A O 1
ATOM 767 N N . ALA A 1 97 ? 4.676 -0.468 -2.930 1.00 84.75 97 ALA A N 1
ATOM 768 C CA . ALA A 1 97 ? 5.824 -0.137 -3.760 1.00 84.75 97 ALA A CA 1
ATOM 769 C C . ALA A 1 97 ? 6.542 1.125 -3.297 1.00 84.75 97 ALA A C 1
ATOM 771 O O . ALA A 1 97 ? 5.891 2.090 -2.880 1.00 84.75 97 ALA A O 1
ATOM 772 N N . SER A 1 98 ? 7.868 1.146 -3.443 1.00 82.00 98 SER A N 1
ATOM 773 C CA . SER A 1 98 ? 8.660 2.370 -3.325 1.00 82.00 98 SER A CA 1
ATOM 774 C C . SER A 1 98 ? 8.387 3.301 -4.509 1.00 82.00 98 SER A C 1
ATOM 776 O O . SER A 1 98 ? 8.152 2.877 -5.635 1.00 82.00 98 SER A O 1
ATOM 778 N N . ARG A 1 99 ? 8.405 4.609 -4.260 1.00 72.81 99 ARG A N 1
ATOM 779 C CA . ARG A 1 99 ? 8.224 5.648 -5.279 1.00 72.81 99 ARG A CA 1
ATOM 780 C C . ARG A 1 99 ? 9.500 5.930 -6.069 1.00 72.81 99 ARG A C 1
ATOM 782 O O . ARG A 1 99 ? 9.407 6.444 -7.178 1.00 72.81 99 ARG A O 1
ATOM 789 N N . VAL A 1 100 ? 10.659 5.702 -5.460 1.00 66.56 100 VAL A N 1
ATOM 790 C CA . VAL A 1 100 ? 11.961 5.992 -6.081 1.00 66.56 100 VAL A CA 1
ATOM 791 C C . VAL A 1 100 ? 12.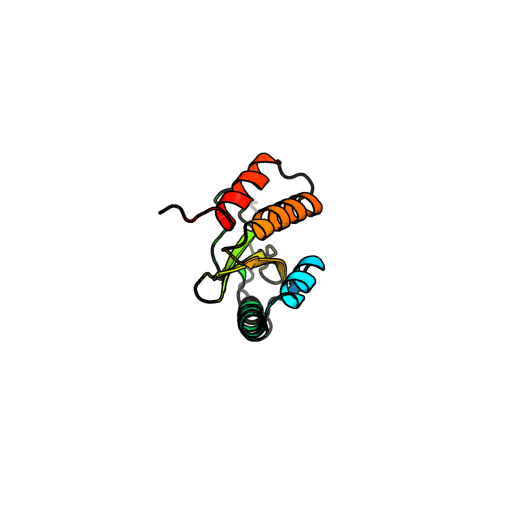433 4.865 -6.989 1.00 66.56 100 VAL A C 1
ATOM 793 O O . VAL A 1 100 ? 13.338 5.085 -7.785 1.00 66.56 100 VAL A O 1
ATOM 796 N N . ASP A 1 101 ? 11.807 3.693 -6.892 1.00 60.94 101 ASP A N 1
ATOM 797 C CA . ASP A 1 101 ? 12.157 2.544 -7.708 1.00 60.94 101 ASP A CA 1
ATOM 798 C C . ASP A 1 101 ? 11.240 2.445 -8.931 1.00 60.94 101 ASP A C 1
ATOM 800 O O . ASP A 1 101 ? 10.029 2.232 -8.814 1.00 60.94 101 ASP A O 1
ATOM 804 N N . ALA A 1 102 ? 11.831 2.609 -10.113 1.00 57.78 102 ALA A N 1
ATOM 805 C CA . ALA A 1 102 ? 11.145 2.413 -11.381 1.00 57.78 102 ALA A CA 1
ATOM 806 C C . ALA A 1 102 ? 10.689 0.952 -11.567 1.00 57.78 102 ALA A C 1
ATOM 808 O O . ALA A 1 102 ? 9.728 0.717 -12.282 1.00 57.78 102 ALA A O 1
ATOM 809 N N . ALA A 1 103 ? 11.267 -0.037 -10.878 1.00 55.28 103 ALA A N 1
ATOM 810 C CA . ALA A 1 103 ? 10.806 -1.426 -10.974 1.00 55.28 103 ALA A CA 1
ATOM 811 C C . ALA A 1 103 ? 9.357 -1.612 -10.479 1.00 55.28 103 ALA A C 1
ATOM 813 O O . ALA A 1 103 ? 8.608 -2.446 -10.992 1.00 55.28 103 ALA A O 1
ATOM 814 N N . CYS A 1 104 ? 8.905 -0.782 -9.532 1.00 55.38 104 CYS A N 1
ATOM 815 C CA . CYS A 1 104 ? 7.517 -0.793 -9.074 1.00 55.38 104 CYS A CA 1
ATOM 816 C C . CYS A 1 104 ? 6.514 -0.324 -10.143 1.00 55.38 104 CYS A C 1
ATOM 818 O O . CYS A 1 104 ? 5.336 -0.682 -10.070 1.00 55.38 104 CYS A O 1
ATOM 820 N N . TYR A 1 105 ? 6.967 0.468 -11.122 1.00 56.12 105 TYR A N 1
ATOM 821 C CA . TYR A 1 105 ? 6.166 0.929 -12.260 1.00 56.12 105 TYR A CA 1
ATOM 822 C C . TYR A 1 105 ? 5.819 -0.245 -13.186 1.00 56.12 105 TYR A C 1
ATOM 824 O O . TYR A 1 105 ? 4.647 -0.459 -13.507 1.00 56.12 105 TYR A O 1
ATOM 832 N N . ASP A 1 106 ? 6.804 -1.076 -13.523 1.00 60.78 106 ASP A N 1
ATOM 833 C CA . ASP A 1 106 ? 6.605 -2.241 -14.389 1.00 60.78 106 ASP A CA 1
ATOM 834 C C . ASP A 1 106 ? 5.802 -3.343 -13.687 1.00 60.78 106 ASP A C 1
ATOM 836 O O . ASP A 1 106 ? 4.895 -3.925 -14.282 1.00 60.78 106 ASP A O 1
ATOM 840 N N . LEU A 1 107 ? 6.057 -3.577 -12.395 1.00 64.38 107 LEU A N 1
ATOM 841 C CA . LEU A 1 107 ? 5.336 -4.579 -11.600 1.00 64.38 107 LEU A CA 1
ATOM 842 C C . LEU A 1 107 ? 3.845 -4.267 -11.473 1.00 64.38 107 LEU A C 1
ATOM 844 O O . LEU A 1 107 ? 3.006 -5.148 -11.672 1.00 64.38 107 LEU A O 1
ATOM 848 N N . ALA A 1 108 ? 3.497 -3.010 -11.188 1.00 63.28 108 ALA A N 1
ATOM 849 C CA . ALA A 1 108 ? 2.101 -2.602 -11.141 1.00 63.28 108 ALA A CA 1
ATOM 850 C C . ALA A 1 108 ? 1.422 -2.765 -12.506 1.00 63.28 108 ALA A C 1
ATOM 852 O O . ALA A 1 108 ? 0.309 -3.282 -12.564 1.00 63.28 108 ALA A O 1
ATOM 853 N N . THR A 1 109 ? 2.106 -2.381 -13.590 1.00 59.44 109 THR A N 1
ATOM 854 C CA . THR A 1 109 ? 1.626 -2.542 -14.973 1.00 59.44 109 THR A CA 1
ATOM 855 C C . THR A 1 109 ? 1.367 -4.002 -15.311 1.00 59.44 109 THR A C 1
ATOM 857 O O . THR A 1 109 ? 0.290 -4.341 -15.799 1.00 59.44 109 THR A O 1
ATOM 860 N N . ALA A 1 110 ? 2.334 -4.871 -15.016 1.00 67.06 110 ALA A N 1
ATOM 861 C CA . ALA A 1 110 ? 2.253 -6.295 -15.291 1.00 67.06 110 ALA A CA 1
ATOM 862 C C . ALA A 1 110 ? 1.094 -6.935 -14.523 1.00 67.06 110 ALA A C 1
ATOM 864 O O . ALA A 1 110 ? 0.266 -7.614 -15.121 1.00 67.06 110 ALA A O 1
ATOM 865 N N . ARG A 1 111 ? 0.960 -6.655 -13.221 1.00 73.06 111 ARG A N 1
ATOM 866 C CA . ARG A 1 111 ? -0.132 -7.195 -12.393 1.00 73.06 111 ARG A CA 1
ATOM 867 C C . ARG A 1 111 ? -1.496 -6.664 -12.838 1.00 73.06 111 ARG A C 1
ATOM 869 O O . ARG A 1 111 ? -2.455 -7.423 -12.952 1.00 73.06 111 ARG A O 1
ATOM 876 N N . LEU A 1 112 ? -1.583 -5.376 -13.165 1.00 64.81 112 LEU A N 1
ATOM 877 C CA . LEU A 1 112 ? -2.792 -4.776 -13.726 1.00 64.81 112 LEU A CA 1
ATOM 878 C C . LEU A 1 112 ? -3.175 -5.391 -15.078 1.00 64.81 112 LEU A C 1
ATOM 880 O O . LEU A 1 112 ? -4.363 -5.538 -15.342 1.00 64.81 112 LEU A O 1
ATOM 884 N N . ALA A 1 113 ? -2.208 -5.797 -15.904 1.00 63.12 113 ALA A N 1
ATOM 885 C CA . ALA A 1 113 ? -2.464 -6.473 -17.175 1.00 63.12 113 ALA A CA 1
ATOM 886 C C . ALA A 1 113 ? -2.868 -7.942 -16.976 1.00 63.12 113 ALA A C 1
ATOM 888 O O . ALA A 1 113 ? -3.772 -8.424 -17.655 1.00 63.12 113 ALA A O 1
ATOM 889 N N . LEU A 1 114 ? -2.247 -8.630 -16.011 1.00 65.25 114 LEU A N 1
ATOM 890 C CA . LEU A 1 114 ? -2.527 -10.026 -15.664 1.00 65.25 114 LEU A CA 1
ATOM 891 C C . LEU A 1 114 ? -3.943 -10.218 -15.105 1.00 65.25 114 LEU A C 1
ATOM 893 O O . LEU A 1 114 ? -4.641 -11.149 -15.498 1.00 65.25 114 LEU A O 1
ATOM 897 N N . TYR A 1 115 ? -4.393 -9.321 -14.224 1.00 63.19 115 TYR A N 1
ATOM 898 C CA . TYR A 1 115 ? -5.710 -9.412 -13.577 1.00 63.19 115 TYR A CA 1
ATOM 899 C C . TYR A 1 115 ? -6.778 -8.498 -14.213 1.00 63.19 115 TYR A C 1
ATOM 901 O O . TYR A 1 115 ? -7.943 -8.536 -13.818 1.00 63.19 115 TYR A O 1
ATOM 909 N N . GLY A 1 116 ? -6.405 -7.662 -15.187 1.00 56.81 116 GLY A N 1
ATOM 910 C CA . GLY A 1 116 ? -7.236 -6.590 -15.755 1.00 56.81 116 GLY A CA 1
ATOM 911 C C . GLY A 1 116 ? -8.315 -7.011 -16.751 1.00 56.81 116 GLY A C 1
ATOM 912 O O . GLY A 1 116 ? -8.925 -6.123 -17.342 1.00 56.81 116 GLY A O 1
ATOM 913 N N . GLY A 1 117 ? -8.530 -8.320 -16.946 1.00 49.81 117 GLY A N 1
ATOM 914 C CA . GLY A 1 117 ? -9.634 -8.935 -17.698 1.00 49.81 117 GLY A CA 1
ATOM 915 C C . GLY A 1 117 ? -10.414 -7.994 -18.627 1.00 49.81 117 GLY A C 1
ATOM 916 O O . GLY A 1 117 ? -11.498 -7.544 -18.273 1.00 49.81 117 GLY A O 1
ATOM 917 N N . GLY A 1 118 ? -9.859 -7.695 -19.807 1.00 50.38 118 GLY A N 1
ATOM 918 C CA . GLY A 1 118 ? -10.570 -7.012 -20.898 1.00 50.38 118 GLY A CA 1
ATOM 919 C C . GLY A 1 118 ? -10.534 -5.476 -20.928 1.00 50.38 118 GLY A C 1
ATOM 920 O O . GLY A 1 118 ? -11.105 -4.897 -21.850 1.00 50.38 118 GLY A O 1
ATOM 921 N N . GLN A 1 119 ? -9.864 -4.792 -19.996 1.00 52.22 119 GLN A N 1
ATOM 922 C CA . GLN A 1 119 ? -9.702 -3.331 -20.073 1.00 52.22 119 GLN A CA 1
ATOM 923 C C . GLN A 1 119 ? -8.622 -2.936 -21.104 1.00 52.22 119 GLN A C 1
ATOM 925 O O . GLN A 1 119 ? -7.548 -3.532 -21.151 1.00 52.22 119 GLN A O 1
ATOM 930 N N . SER A 1 120 ? -8.902 -1.917 -21.931 1.00 52.19 120 SER A N 1
ATOM 931 C CA . SER A 1 120 ? -8.001 -1.422 -22.992 1.00 52.19 120 SER A CA 1
ATOM 932 C C . SER A 1 120 ? -6.595 -1.091 -22.463 1.00 52.19 120 SER A C 1
ATOM 934 O O . SER A 1 120 ? -6.452 -0.349 -21.487 1.00 52.19 120 SER A O 1
ATOM 936 N N . SER A 1 121 ? -5.555 -1.596 -23.140 1.00 50.75 121 SER A N 1
ATOM 937 C CA . SER A 1 121 ? -4.139 -1.427 -22.767 1.00 50.75 121 SER A CA 1
ATOM 938 C C . SER A 1 121 ? -3.716 0.039 -22.620 1.00 50.75 121 SER A C 1
ATOM 940 O O . SER A 1 121 ? -2.866 0.351 -21.791 1.00 50.75 121 SER A O 1
ATOM 942 N N . ALA A 1 122 ? -4.351 0.954 -23.357 1.00 53.66 122 ALA A N 1
ATOM 943 C CA . ALA A 1 122 ? -4.096 2.390 -23.266 1.00 53.66 122 ALA A CA 1
ATOM 944 C C . ALA A 1 122 ? -4.600 2.997 -21.945 1.00 53.66 122 ALA A C 1
ATOM 946 O O . ALA A 1 122 ? -3.895 3.787 -21.321 1.00 53.66 122 ALA A O 1
ATOM 947 N N . ALA A 1 123 ? -5.787 2.592 -21.476 1.00 55.94 123 ALA A N 1
ATOM 948 C CA . ALA A 1 123 ? -6.307 3.032 -20.180 1.00 55.94 123 ALA A CA 1
ATOM 949 C C . ALA A 1 123 ? -5.429 2.509 -19.036 1.00 55.94 123 ALA A C 1
ATOM 951 O O . ALA A 1 123 ? -5.190 3.216 -18.059 1.00 55.94 123 ALA A O 1
ATOM 952 N N . LEU A 1 124 ? -4.906 1.292 -19.198 1.00 53.78 124 LEU A N 1
ATOM 953 C CA . LEU A 1 124 ? -3.977 0.674 -18.263 1.00 53.78 124 LEU A CA 1
ATOM 954 C C . LEU A 1 124 ? -2.615 1.384 -18.241 1.00 53.78 124 LEU A C 1
ATOM 956 O O . LEU A 1 124 ? -2.076 1.637 -17.172 1.00 53.78 124 LEU A O 1
ATOM 960 N N . HIS A 1 125 ? -2.080 1.768 -19.399 1.00 55.34 125 HIS A N 1
ATOM 961 C CA . HIS A 1 125 ? -0.818 2.503 -19.491 1.00 55.34 125 HIS A CA 1
ATOM 962 C C . HIS A 1 125 ? -0.915 3.891 -18.837 1.00 55.34 125 HIS A C 1
ATOM 964 O O . HIS A 1 125 ? -0.105 4.241 -17.980 1.00 55.34 125 HIS A O 1
ATOM 970 N N . SER A 1 126 ? -1.960 4.663 -19.158 1.00 57.66 126 SER A N 1
ATOM 971 C CA . SER A 1 126 ? -2.200 5.968 -18.524 1.00 57.66 126 SER A CA 1
ATOM 972 C C . SER A 1 126 ? -2.413 5.861 -17.009 1.00 57.66 126 SER A C 1
ATOM 974 O O . SER A 1 126 ? -2.084 6.791 -16.270 1.00 57.66 126 SER A O 1
ATOM 976 N N . LEU A 1 127 ? -2.939 4.729 -16.532 1.00 57.47 127 LEU A N 1
ATOM 977 C CA . LEU A 1 127 ? -3.092 4.459 -15.107 1.00 57.47 127 LEU A CA 1
ATOM 978 C C . LEU A 1 127 ? -1.750 4.386 -14.397 1.00 57.47 127 LEU A C 1
ATOM 980 O O . LEU A 1 127 ? -1.548 5.012 -13.358 1.00 57.47 127 LEU A O 1
ATOM 984 N N . VAL A 1 128 ? -0.839 3.602 -14.959 1.00 54.78 128 VAL A N 1
ATOM 985 C CA . VAL A 1 128 ? 0.468 3.340 -14.369 1.00 54.78 128 VAL A CA 1
ATOM 986 C C . VAL A 1 128 ? 1.250 4.650 -14.252 1.00 54.78 128 VAL A C 1
ATOM 988 O O . VAL A 1 128 ? 1.767 4.961 -13.173 1.00 54.78 128 VAL A O 1
ATOM 991 N N . GLU A 1 129 ? 1.244 5.477 -15.300 1.00 61.06 129 GLU A N 1
ATOM 992 C CA . GLU A 1 129 ? 1.882 6.797 -15.285 1.00 61.06 129 GLU A CA 1
ATOM 993 C C . GLU A 1 129 ? 1.305 7.729 -14.204 1.00 61.06 129 GLU A C 1
ATOM 995 O O . GLU A 1 129 ? 2.056 8.402 -13.500 1.00 61.06 129 GLU A O 1
ATOM 1000 N N . GLN A 1 130 ? -0.014 7.744 -13.980 1.00 61.69 130 GLN A N 1
ATOM 1001 C CA . GLN A 1 130 ? -0.634 8.613 -12.965 1.00 61.69 130 GLN A CA 1
ATOM 1002 C C . GLN A 1 130 ? -0.363 8.179 -11.515 1.00 61.69 130 GLN A C 1
ATOM 1004 O O . GLN A 1 130 ? -0.480 8.986 -10.577 1.00 61.69 130 GLN A O 1
ATOM 1009 N N . VAL A 1 131 ? -0.029 6.910 -11.282 1.00 55.69 131 VAL A N 1
ATOM 1010 C CA . VAL A 1 131 ? 0.282 6.397 -9.938 1.00 55.69 131 VAL A CA 1
ATOM 1011 C C . VAL A 1 131 ? 1.756 6.487 -9.626 1.00 55.69 131 VAL A C 1
ATOM 1013 O O . VAL A 1 131 ? 2.121 6.925 -8.529 1.00 55.69 131 VAL A O 1
ATOM 1016 N N . PHE A 1 132 ? 2.576 6.053 -10.573 1.00 54.03 132 PHE A N 1
ATOM 1017 C CA . PHE A 1 132 ? 3.985 5.772 -10.353 1.00 54.03 132 PHE A CA 1
ATOM 1018 C C . PHE A 1 132 ? 4.907 6.657 -11.186 1.00 54.03 132 PHE A C 1
ATOM 1020 O O . PHE A 1 132 ? 6.093 6.701 -10.877 1.00 54.03 132 PHE A O 1
ATOM 1027 N N . GLY A 1 133 ? 4.377 7.424 -12.144 1.00 53.84 133 GLY A N 1
ATOM 1028 C CA . GLY A 1 133 ? 5.150 8.406 -12.896 1.00 53.84 133 GLY A CA 1
ATOM 1029 C C . GLY A 1 133 ? 5.812 9.463 -11.998 1.00 53.84 133 GLY A C 1
ATOM 1030 O O . GLY A 1 133 ? 5.416 9.654 -10.829 1.00 53.84 133 GLY A O 1
ATOM 1031 N N . PRO A 1 134 ? 6.847 10.155 -12.516 1.00 47.06 134 PRO A N 1
ATOM 1032 C CA . PRO A 1 134 ? 7.485 11.255 -11.803 1.00 47.06 134 PRO A CA 1
ATOM 1033 C C . PRO A 1 134 ? 6.416 12.279 -11.401 1.00 47.06 134 PRO A C 1
ATOM 1035 O O . PRO A 1 134 ? 5.416 12.447 -12.097 1.00 47.06 134 PRO A O 1
ATOM 1038 N N . ALA A 1 135 ? 6.575 12.929 -10.238 1.00 44.97 135 ALA A N 1
ATOM 1039 C CA . ALA A 1 135 ? 5.611 13.971 -9.871 1.00 44.97 135 ALA A CA 1
ATOM 1040 C C . ALA A 1 135 ? 5.606 15.019 -10.978 1.00 44.97 135 ALA A C 1
ATOM 1042 O O . ALA A 1 135 ? 6.657 15.585 -11.268 1.00 44.97 135 ALA A O 1
ATOM 1043 N N . GLN A 1 136 ? 4.435 15.275 -11.557 1.00 45.41 136 GLN A N 1
ATOM 1044 C CA . GLN A 1 136 ? 4.231 16.535 -12.246 1.00 45.41 136 GLN A CA 1
ATOM 1045 C C . GLN A 1 136 ? 4.401 17.628 -11.186 1.00 45.41 136 GLN A C 1
ATOM 1047 O O . GLN A 1 136 ? 3.777 17.563 -10.121 1.00 45.41 136 GLN A O 1
ATOM 1052 N N . SER A 1 137 ? 5.375 18.496 -11.453 1.00 37.22 137 SER A N 1
ATOM 1053 C CA . SER A 1 137 ? 5.782 19.660 -10.664 1.00 37.22 137 SER A CA 1
ATOM 1054 C C . SER A 1 137 ? 4.615 20.581 -10.354 1.00 37.22 137 SER A C 1
ATOM 1056 O O . SER A 1 137 ? 3.838 20.830 -11.303 1.00 37.22 137 SER A O 1
#

InterPro domains:
  IPR007712 Toxin-antitoxin system, RelE/ParE toxin family [PF05016] (22-96)
  IPR035093 Toxin-antitoxin system, RelE/ParE toxin domain superfamily [G3DSA:3.30.2310.20] (21-113)
  IPR035093 Toxin-antitoxin system, RelE/ParE toxin domain superfamily [SSF143011] (21-99)